Protein AF-X6EIA0-F1 (afdb_monomer)

pLDDT: mean 89.06, std 11.68, range [58.88, 98.06]

Mean predicted aligned error: 7.44 Å

Foldseek 3Di:
DVVVVCVVPPDPPLADDPVVLCVPQNPDPVSVVVRNVVSVVVVVVVVVVVVVPDPPDPPPDD

Sequence (62 aa):
MIRETIEDHCPPGVLISEEAVSCIYGPTLYGEAEAISAAIVATVQRLQLRSTVKPPAPSIKA

Solvent-accessible surface area (backbone atoms only — not comparable to full-atom values): 3864 Å² total; per-residue (Å²): 107,71,68,58,53,45,64,75,74,42,68,90,77,57,64,77,55,72,68,56,36,34,73,74,49,35,88,42,75,65,15,52,51,49,51,52,50,51,34,52,52,57,47,51,54,54,50,55,66,56,66,72,70,65,76,76,73,81,83,80,81,128

Secondary structure (DSSP, 8-state):
-HHHHHHHHSPTTSS--HHHHHHHT-SSHHHHHHHHHHHHHHHHHHHHHHHT-PPPPP----

Radius of gyration: 17.76 Å; Cα contacts (8 Å, |Δi|>4): 28; chains: 1; bounding box: 44×19×50 Å

Structure (mmCIF, N/CA/C/O backbone):
data_AF-X6EIA0-F1
#
_entry.id   AF-X6EIA0-F1
#
loop_
_atom_site.group_PDB
_atom_site.id
_atom_site.type_symbol
_atom_site.label_atom_id
_atom_site.label_alt_id
_atom_site.label_comp_id
_atom_site.label_asym_id
_atom_site.label_entity_id
_atom_site.label_seq_id
_atom_site.pdbx_PDB_ins_code
_atom_site.Cartn_x
_atom_site.Cartn_y
_atom_site.Cartn_z
_atom_site.occupancy
_atom_site.B_iso_or_equiv
_atom_site.auth_seq_id
_atom_site.auth_comp_id
_atom_site.auth_asym_id
_atom_site.auth_atom_id
_atom_site.pdbx_PDB_model_num
ATOM 1 N N . MET A 1 1 ? 0.827 -9.635 -9.306 1.00 83.62 1 MET A N 1
ATOM 2 C CA . MET A 1 1 ? 0.656 -10.581 -8.175 1.00 83.62 1 MET A CA 1
ATOM 3 C C . MET A 1 1 ? 0.279 -9.874 -6.877 1.00 83.62 1 MET A C 1
ATOM 5 O O . MET A 1 1 ? -0.898 -9.911 -6.561 1.00 83.62 1 MET A O 1
ATOM 9 N N . ILE A 1 2 ? 1.185 -9.218 -6.129 1.00 94.12 2 ILE A N 1
ATOM 10 C CA . ILE A 1 2 ? 0.798 -8.621 -4.825 1.00 94.12 2 ILE A CA 1
ATOM 11 C C . ILE A 1 2 ? -0.142 -7.419 -4.999 1.00 94.12 2 ILE A C 1
ATOM 13 O O . ILE A 1 2 ? -1.225 -7.424 -4.424 1.00 94.12 2 ILE A O 1
ATOM 17 N N . ARG A 1 3 ? 0.238 -6.434 -5.823 1.00 94.25 3 ARG A N 1
ATOM 18 C CA . ARG A 1 3 ? -0.590 -5.258 -6.138 1.00 94.25 3 ARG A CA 1
ATOM 19 C C . ARG A 1 3 ? -1.994 -5.626 -6.595 1.00 94.25 3 ARG A C 1
ATOM 21 O O . ARG A 1 3 ? -2.958 -5.246 -5.955 1.00 94.25 3 ARG A O 1
ATOM 28 N N . GLU A 1 4 ? -2.071 -6.426 -7.646 1.00 95.00 4 GLU A N 1
ATOM 29 C CA . GLU A 1 4 ? -3.322 -6.924 -8.220 1.00 95.00 4 GLU A CA 1
ATOM 30 C C . GLU A 1 4 ? -4.203 -7.618 -7.167 1.00 95.00 4 GLU A C 1
ATOM 32 O O . GLU A 1 4 ? -5.379 -7.309 -7.042 1.00 95.00 4 GLU A O 1
ATOM 37 N N . THR A 1 5 ? -3.617 -8.462 -6.305 1.00 96.88 5 THR A N 1
ATOM 38 C CA . THR A 1 5 ? -4.367 -9.089 -5.201 1.00 96.88 5 THR A CA 1
ATOM 39 C C . THR A 1 5 ? -4.923 -8.046 -4.229 1.00 96.88 5 THR A C 1
ATOM 41 O O . THR A 1 5 ? -6.051 -8.185 -3.756 1.00 96.88 5 THR A O 1
ATOM 44 N N . ILE A 1 6 ? -4.141 -7.011 -3.905 1.00 95.94 6 ILE A N 1
ATOM 45 C CA . ILE A 1 6 ? -4.584 -5.912 -3.041 1.00 95.94 6 ILE A CA 1
ATOM 46 C C . ILE A 1 6 ? -5.702 -5.125 -3.727 1.00 95.94 6 ILE A C 1
ATOM 48 O O . ILE A 1 6 ? -6.690 -4.820 -3.075 1.00 95.94 6 ILE A O 1
ATOM 52 N N . GLU A 1 7 ? -5.586 -4.826 -5.013 1.00 94.50 7 GLU A N 1
ATOM 53 C CA . GLU A 1 7 ? -6.600 -4.090 -5.776 1.00 94.50 7 GLU A CA 1
ATOM 54 C C . GLU A 1 7 ? -7.918 -4.873 -5.902 1.00 94.50 7 GLU A C 1
ATOM 56 O O . GLU A 1 7 ? -8.985 -4.273 -5.785 1.00 94.50 7 GLU A O 1
ATOM 61 N N . ASP A 1 8 ? -7.858 -6.202 -6.024 1.00 96.50 8 ASP A N 1
ATOM 62 C CA . ASP A 1 8 ? -9.041 -7.071 -6.079 1.00 96.50 8 ASP A CA 1
ATOM 63 C C . ASP A 1 8 ? -9.768 -7.204 -4.731 1.00 96.50 8 ASP A C 1
ATOM 65 O O . ASP A 1 8 ? -10.993 -7.330 -4.682 1.00 96.50 8 ASP A O 1
ATOM 69 N N . HIS A 1 9 ? -9.025 -7.219 -3.620 1.00 96.00 9 HIS A N 1
ATOM 70 C CA . HIS A 1 9 ? -9.578 -7.567 -2.303 1.00 96.00 9 HIS A CA 1
ATOM 71 C C . HIS A 1 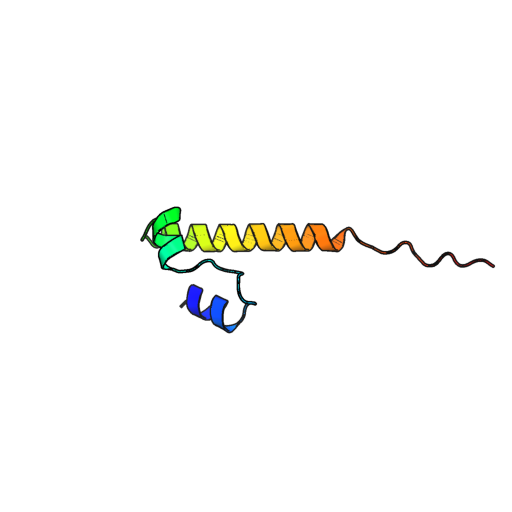9 ? -9.711 -6.380 -1.351 1.00 96.00 9 HIS A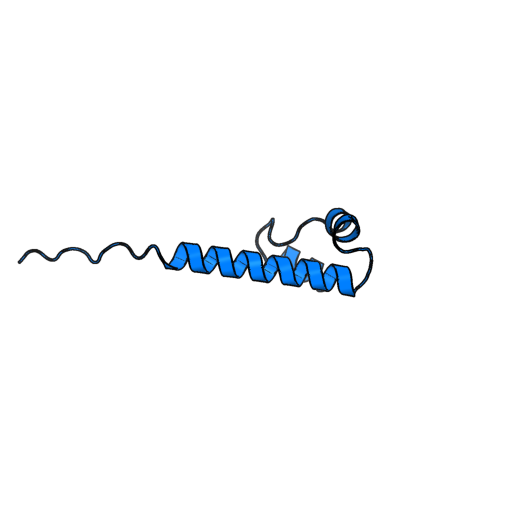 C 1
ATOM 73 O O . HIS A 1 9 ? -10.468 -6.451 -0.378 1.00 96.00 9 HIS A O 1
ATOM 79 N N . CYS A 1 10 ? -8.962 -5.303 -1.577 1.00 94.88 10 CYS A N 1
ATOM 80 C CA . CYS A 1 10 ? -8.953 -4.145 -0.699 1.00 94.88 10 CYS A CA 1
ATOM 81 C C . CYS A 1 10 ? -9.793 -3.003 -1.277 1.00 94.88 10 CYS A C 1
ATOM 83 O O . CYS A 1 10 ? -9.931 -2.865 -2.490 1.00 94.88 10 CYS A O 1
ATOM 85 N N . PRO A 1 11 ? -10.344 -2.132 -0.415 1.00 93.19 11 PRO A N 1
ATOM 86 C CA . PRO A 1 11 ? -11.056 -0.954 -0.880 1.00 93.19 11 PRO A CA 1
ATOM 87 C C . PRO A 1 11 ? -10.181 -0.061 -1.779 1.00 93.19 11 PRO A C 1
ATOM 89 O O . PRO A 1 11 ? -8.973 0.056 -1.538 1.00 93.19 11 PRO A O 1
ATOM 92 N N . PRO A 1 12 ? -10.785 0.651 -2.748 1.00 91.50 12 PRO A N 1
ATOM 93 C CA . PRO A 1 12 ? -10.079 1.643 -3.547 1.00 91.50 12 PRO A CA 1
ATOM 94 C C . PRO A 1 12 ? -9.336 2.664 -2.677 1.00 91.50 12 PRO A C 1
ATOM 96 O O . PRO A 1 12 ? -9.848 3.126 -1.654 1.00 91.50 12 PRO A O 1
ATOM 99 N N . GLY A 1 13 ? -8.126 3.033 -3.101 1.00 89.31 13 GLY A N 1
ATOM 100 C CA . GLY A 1 13 ? -7.281 4.002 -2.399 1.00 89.31 13 GLY A CA 1
ATOM 101 C C . GLY A 1 13 ? -6.421 3.424 -1.270 1.00 89.31 13 GLY A C 1
ATOM 102 O O . GLY A 1 13 ? -5.781 4.194 -0.557 1.00 89.31 13 GLY A O 1
ATOM 103 N N . VAL A 1 14 ? -6.378 2.095 -1.094 1.00 95.19 14 VAL A N 1
ATOM 104 C CA . VAL A 1 14 ? -5.361 1.452 -0.240 1.00 95.19 14 VAL A CA 1
ATOM 105 C C . VAL A 1 14 ? -3.96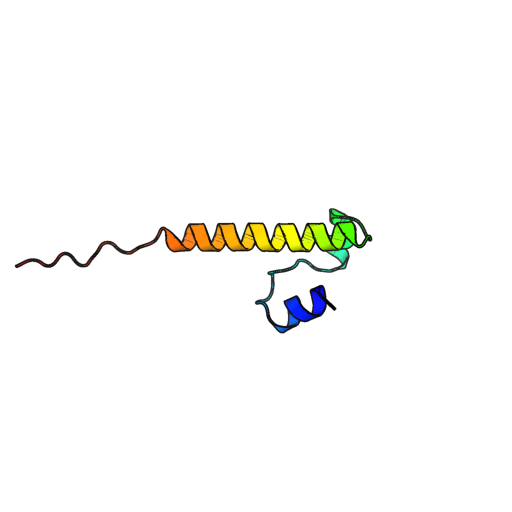6 1.619 -0.835 1.00 95.19 14 VAL A C 1
ATOM 107 O O . VAL A 1 14 ? -3.056 2.026 -0.118 1.00 95.19 14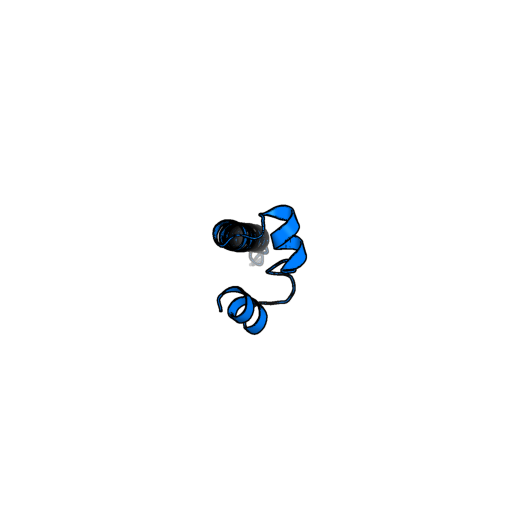 VAL A O 1
ATOM 110 N N . LEU A 1 15 ? -3.808 1.362 -2.135 1.00 95.25 15 LEU A N 1
ATOM 111 C CA . LEU A 1 15 ? -2.585 1.663 -2.875 1.00 95.25 15 LEU A CA 1
ATOM 112 C C . LEU A 1 15 ? -2.787 2.890 -3.764 1.00 95.25 15 LEU A C 1
ATOM 114 O O . LEU A 1 15 ? -3.883 3.152 -4.261 1.00 95.25 15 LEU A O 1
ATOM 118 N N . ILE A 1 16 ? -1.700 3.627 -3.970 1.00 93.62 16 ILE A N 1
ATOM 119 C CA . ILE A 1 16 ? -1.589 4.623 -5.040 1.00 93.62 16 ILE A CA 1
ATOM 120 C C . ILE A 1 16 ? -1.285 3.919 -6.374 1.00 93.62 16 ILE A C 1
ATOM 122 O O . ILE A 1 16 ? -0.882 2.751 -6.367 1.00 93.62 16 ILE A O 1
ATOM 126 N N . SER A 1 17 ? -1.475 4.609 -7.505 1.00 94.38 17 SER A N 1
ATOM 127 C CA . SER A 1 17 ? -1.249 4.020 -8.836 1.00 94.38 17 SER A CA 1
ATOM 128 C C . SER A 1 17 ? 0.193 3.540 -9.028 1.00 94.38 17 SER A C 1
ATOM 130 O O . SER A 1 17 ? 1.113 4.019 -8.360 1.00 94.38 17 SER A O 1
ATOM 132 N N . GLU A 1 18 ? 0.396 2.598 -9.946 1.00 93.56 18 GLU A N 1
ATOM 133 C CA . GLU A 1 18 ? 1.722 2.047 -10.245 1.00 93.56 18 GLU A CA 1
ATOM 134 C C . GLU A 1 18 ? 2.692 3.128 -10.754 1.00 93.56 1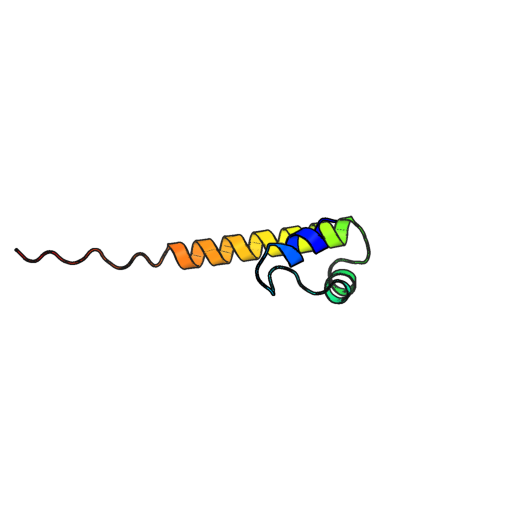8 GLU A C 1
ATOM 136 O O . GLU A 1 18 ? 3.866 3.153 -10.372 1.00 93.56 18 GLU A O 1
ATOM 141 N N . GLU A 1 19 ? 2.195 4.091 -11.536 1.00 95.69 19 GLU A N 1
ATOM 142 C CA . GLU A 1 19 ? 2.987 5.235 -11.995 1.00 95.69 19 GLU A CA 1
ATOM 143 C C . GLU A 1 19 ? 3.409 6.115 -10.817 1.00 95.69 19 GLU A C 1
ATOM 145 O O . GLU A 1 19 ? 4.565 6.529 -10.731 1.00 95.69 19 GLU A O 1
ATOM 150 N N . ALA A 1 20 ? 2.496 6.365 -9.874 1.00 96.19 20 ALA A N 1
ATOM 151 C CA . ALA A 1 20 ? 2.800 7.148 -8.684 1.00 96.19 20 ALA A CA 1
ATOM 152 C C . ALA A 1 20 ? 3.830 6.434 -7.799 1.00 96.19 20 ALA A C 1
ATOM 154 O O . ALA A 1 20 ? 4.752 7.079 -7.299 1.00 96.19 20 ALA A O 1
ATOM 155 N N . VAL A 1 21 ? 3.727 5.108 -7.651 1.00 95.69 21 VAL A N 1
ATOM 156 C CA . VAL A 1 21 ? 4.747 4.326 -6.944 1.00 95.69 21 VAL A CA 1
ATOM 157 C C . VAL A 1 21 ? 6.099 4.436 -7.632 1.00 95.69 21 VAL A C 1
ATOM 159 O O . VAL A 1 21 ? 7.084 4.757 -6.971 1.00 95.69 21 VAL A O 1
ATOM 162 N N . SER A 1 22 ? 6.146 4.255 -8.951 1.00 95.44 22 SER A N 1
ATOM 163 C CA . SER A 1 22 ? 7.389 4.358 -9.719 1.00 95.44 22 SER A CA 1
ATOM 164 C C . SER A 1 22 ? 8.042 5.737 -9.587 1.00 95.44 22 SER A C 1
ATOM 166 O O . SER A 1 22 ? 9.266 5.825 -9.505 1.00 95.44 22 SER A O 1
ATOM 168 N N . CYS A 1 23 ? 7.247 6.810 -9.519 1.00 97.31 23 CYS A N 1
ATOM 169 C CA . CYS A 1 23 ? 7.750 8.169 -9.317 1.00 97.31 23 CYS A CA 1
ATOM 170 C C . CYS A 1 23 ? 8.230 8.450 -7.884 1.00 97.31 23 CYS A C 1
ATOM 172 O O . CYS A 1 23 ? 9.185 9.204 -7.715 1.00 97.31 23 CYS A O 1
ATOM 174 N N . ILE A 1 24 ? 7.568 7.898 -6.862 1.00 97.81 24 ILE A N 1
ATOM 175 C CA . ILE A 1 24 ? 7.836 8.225 -5.449 1.00 97.81 24 ILE A CA 1
ATOM 176 C C . ILE A 1 24 ? 8.886 7.290 -4.839 1.00 97.81 24 ILE A C 1
ATOM 178 O O . ILE A 1 24 ? 9.805 7.753 -4.170 1.00 97.81 24 ILE A O 1
ATOM 182 N N . TYR A 1 25 ? 8.752 5.986 -5.074 1.00 96.69 25 TYR A N 1
ATOM 183 C CA . TYR A 1 25 ? 9.562 4.930 -4.454 1.00 96.69 25 TYR A CA 1
ATOM 184 C C . TYR A 1 25 ? 10.543 4.271 -5.438 1.00 96.69 25 TYR A C 1
ATOM 186 O O . TYR A 1 25 ? 11.393 3.471 -5.049 1.00 96.69 25 TYR A O 1
ATOM 194 N N . GLY A 1 26 ? 10.455 4.631 -6.719 1.00 96.19 26 GLY A N 1
ATOM 195 C CA . GLY A 1 26 ? 11.308 4.118 -7.784 1.00 96.19 26 GLY A CA 1
A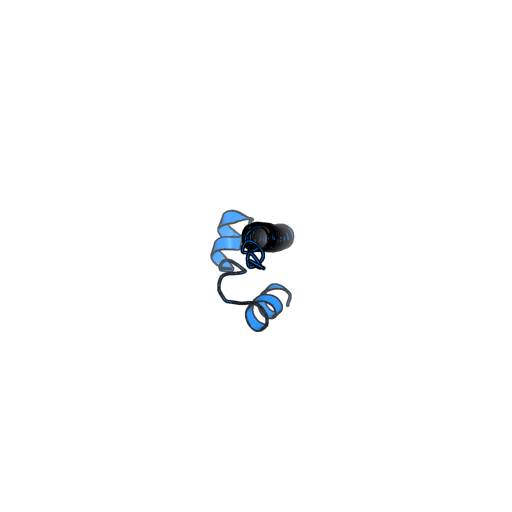TOM 196 C C . GLY A 1 26 ? 10.752 2.847 -8.442 1.00 96.19 26 GLY A C 1
ATOM 197 O O . GLY A 1 26 ? 10.044 2.068 -7.802 1.00 96.19 26 GLY A O 1
ATOM 198 N N . PRO A 1 27 ? 11.104 2.588 -9.716 1.00 95.56 27 PRO A N 1
ATOM 199 C CA . PRO A 1 27 ? 10.602 1.451 -10.490 1.00 95.56 27 PRO A CA 1
ATOM 200 C C . PRO A 1 27 ? 11.368 0.163 -10.146 1.00 95.56 27 PRO A C 1
ATOM 202 O O . PRO A 1 27 ? 11.974 -0.482 -11.001 1.00 95.56 27 PRO A O 1
ATOM 205 N N . THR A 1 28 ? 11.420 -0.184 -8.861 1.00 96.50 28 THR A N 1
ATOM 206 C CA . THR A 1 28 ? 12.131 -1.363 -8.357 1.00 96.50 28 THR A CA 1
ATOM 207 C C . THR A 1 28 ? 11.213 -2.204 -7.481 1.00 96.50 28 THR A C 1
ATOM 209 O O . THR A 1 28 ? 10.259 -1.697 -6.897 1.00 96.50 28 THR A O 1
ATOM 212 N N . LEU A 1 29 ? 11.537 -3.491 -7.325 1.00 95.12 29 LEU A N 1
ATOM 213 C CA . LEU A 1 29 ? 10.809 -4.367 -6.399 1.00 95.12 29 LEU A CA 1
ATOM 214 C C . LEU A 1 29 ? 10.838 -3.837 -4.959 1.00 95.12 29 LEU A C 1
ATOM 216 O O . LEU A 1 29 ? 9.864 -3.991 -4.230 1.00 95.12 29 LEU A O 1
ATOM 220 N N . TYR A 1 30 ? 11.945 -3.203 -4.562 1.00 97.06 30 TYR A N 1
ATOM 221 C CA . TYR A 1 30 ? 12.062 -2.575 -3.250 1.00 97.06 30 TYR A CA 1
ATOM 222 C C . TYR A 1 30 ? 11.131 -1.362 -3.130 1.00 97.06 30 TYR A C 1
ATOM 224 O O . TYR A 1 30 ? 10.455 -1.223 -2.118 1.00 97.06 30 TYR A O 1
ATOM 232 N N . GLY A 1 31 ? 11.031 -0.543 -4.181 1.00 96.81 31 GLY A N 1
ATOM 233 C CA . GLY A 1 31 ? 10.124 0.605 -4.226 1.00 96.81 31 GLY A CA 1
ATOM 234 C C . GLY A 1 31 ? 8.649 0.207 -4.122 1.00 96.81 31 GLY A C 1
ATOM 235 O O . GLY A 1 31 ? 7.905 0.779 -3.329 1.00 96.81 31 GLY A O 1
ATOM 236 N N . GLU A 1 32 ? 8.233 -0.838 -4.842 1.00 96.50 32 GLU A N 1
ATOM 237 C CA . GLU A 1 32 ? 6.877 -1.391 -4.715 1.00 96.50 32 GLU A CA 1
ATOM 238 C C . GLU A 1 32 ? 6.626 -1.946 -3.301 1.00 96.50 32 GLU A C 1
ATOM 240 O O . GLU A 1 32 ? 5.584 -1.684 -2.698 1.00 96.50 32 GLU A O 1
ATOM 245 N N . ALA A 1 33 ? 7.599 -2.660 -2.723 1.00 97.25 33 ALA A N 1
ATOM 246 C CA . ALA A 1 33 ? 7.496 -3.160 -1.353 1.00 97.25 33 ALA A CA 1
ATOM 247 C C . ALA A 1 33 ? 7.411 -2.025 -0.313 1.00 97.25 33 ALA A C 1
ATOM 249 O O . ALA A 1 33 ? 6.667 -2.135 0.667 1.00 97.25 33 ALA A O 1
ATOM 250 N N . GLU A 1 34 ? 8.134 -0.926 -0.524 1.00 97.88 34 GLU A N 1
ATOM 251 C CA . GLU A 1 34 ? 8.083 0.262 0.327 1.00 97.88 34 GLU A CA 1
ATOM 252 C C . GLU A 1 34 ? 6.717 0.954 0.238 1.00 97.88 34 GLU A C 1
ATOM 254 O O . GLU A 1 34 ? 6.120 1.263 1.272 1.00 97.88 34 GLU A O 1
ATOM 259 N N . ALA A 1 35 ? 6.161 1.098 -0.969 1.00 97.00 35 ALA A N 1
ATOM 260 C CA . ALA A 1 35 ? 4.822 1.648 -1.177 1.00 97.00 35 ALA A CA 1
ATOM 261 C C . ALA A 1 35 ? 3.735 0.818 -0.474 1.00 97.00 35 ALA A C 1
ATOM 263 O O . ALA A 1 35 ? 2.870 1.366 0.215 1.00 97.00 35 ALA A O 1
ATOM 264 N N . ILE A 1 36 ? 3.805 -0.513 -0.589 1.00 97.12 36 ILE A N 1
ATOM 265 C CA . ILE A 1 36 ? 2.888 -1.430 0.103 1.00 97.12 36 ILE A CA 1
ATOM 266 C C . ILE A 1 36 ? 3.045 -1.300 1.625 1.00 97.12 36 ILE A C 1
ATOM 268 O O . ILE A 1 36 ? 2.052 -1.231 2.353 1.00 97.12 36 ILE A O 1
ATOM 272 N N . SER A 1 37 ? 4.280 -1.209 2.119 1.00 98.06 37 SER A N 1
ATOM 273 C CA . SER A 1 37 ? 4.555 -1.035 3.549 1.00 98.06 37 SER A CA 1
ATOM 274 C C . SER A 1 37 ? 3.965 0.277 4.079 1.00 98.06 37 SER A C 1
ATOM 276 O O . SER A 1 37 ? 3.300 0.286 5.119 1.00 98.06 37 SER A O 1
ATOM 278 N N . ALA A 1 38 ? 4.130 1.377 3.340 1.00 97.38 38 ALA A N 1
ATOM 279 C CA . ALA A 1 38 ? 3.559 2.677 3.682 1.00 97.38 38 ALA A CA 1
ATOM 280 C C . ALA A 1 38 ? 2.019 2.639 3.721 1.00 97.38 38 ALA A C 1
ATOM 282 O O . ALA A 1 38 ? 1.409 3.152 4.665 1.00 97.38 38 ALA A O 1
ATOM 283 N N . ALA A 1 39 ? 1.385 1.976 2.750 1.00 96.62 39 ALA A N 1
ATOM 284 C CA . ALA A 1 39 ? -0.066 1.800 2.699 1.00 96.62 39 ALA A CA 1
ATOM 285 C C . ALA A 1 39 ? -0.625 1.024 3.906 1.00 96.62 39 ALA A C 1
ATOM 287 O O . ALA A 1 39 ? -1.663 1.399 4.472 1.00 96.62 39 ALA A O 1
ATOM 288 N N . ILE A 1 40 ? 0.074 -0.031 4.339 1.00 96.50 40 ILE A N 1
ATOM 289 C CA . ILE A 1 40 ? -0.288 -0.811 5.530 1.00 96.50 40 ILE A CA 1
ATOM 290 C C . ILE A 1 40 ? -0.202 0.065 6.780 1.00 96.50 40 ILE A C 1
ATOM 292 O O . ILE A 1 40 ? -1.173 0.141 7.536 1.00 96.50 40 ILE A O 1
ATOM 296 N N . VAL A 1 41 ? 0.917 0.770 6.982 1.00 97.69 41 VAL A N 1
ATOM 297 C CA . VAL A 1 41 ? 1.114 1.648 8.149 1.00 97.69 41 VAL A CA 1
ATOM 298 C C . VAL A 1 41 ? 0.037 2.729 8.207 1.00 97.69 41 VAL A C 1
ATOM 300 O O . VAL A 1 41 ? -0.615 2.889 9.241 1.00 97.69 41 VAL A O 1
ATOM 303 N N . ALA A 1 42 ? -0.220 3.416 7.091 1.00 95.62 42 ALA A N 1
ATOM 304 C CA . ALA A 1 42 ? -1.265 4.434 7.004 1.00 95.62 42 ALA A CA 1
ATOM 305 C C . ALA A 1 42 ? -2.654 3.860 7.335 1.00 95.62 42 ALA A C 1
ATOM 307 O O . ALA A 1 42 ? -3.484 4.511 7.977 1.00 95.62 42 ALA A O 1
ATOM 308 N N . THR A 1 43 ? -2.914 2.616 6.930 1.00 93.88 43 THR A N 1
ATOM 309 C CA . THR A 1 43 ? -4.180 1.941 7.218 1.00 93.88 43 THR A CA 1
ATOM 310 C C . THR A 1 43 ? -4.320 1.554 8.681 1.00 93.88 43 THR A C 1
ATOM 312 O O . THR A 1 43 ? -5.365 1.827 9.274 1.00 93.88 43 THR A O 1
ATOM 315 N N . VAL A 1 44 ? -3.272 1.010 9.296 1.00 94.88 44 VAL A N 1
ATOM 316 C CA . VAL A 1 44 ? -3.255 0.707 10.732 1.00 94.88 44 VAL A CA 1
ATOM 317 C C . VAL A 1 44 ? -3.460 1.976 11.557 1.00 94.88 44 VAL A C 1
ATOM 319 O O . VAL A 1 44 ? -4.316 1.990 12.441 1.00 94.88 44 VAL A O 1
ATOM 322 N N . GLN A 1 45 ? -2.760 3.065 11.229 1.00 94.31 45 GLN A N 1
ATOM 323 C CA . GLN A 1 45 ? -2.929 4.353 11.907 1.00 94.31 45 GLN A CA 1
ATOM 324 C C . GLN A 1 45 ? -4.379 4.847 11.828 1.00 94.31 45 GLN A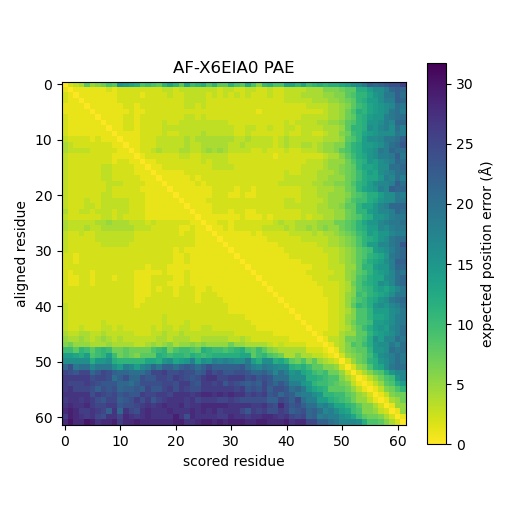 C 1
ATOM 326 O O . GLN A 1 45 ? -4.967 5.237 12.837 1.00 94.31 45 GLN A O 1
ATOM 331 N N . ARG A 1 46 ? -5.008 4.757 10.651 1.00 89.06 46 ARG A N 1
ATOM 332 C CA . ARG A 1 46 ? -6.421 5.121 10.465 1.00 89.06 46 ARG A CA 1
ATOM 333 C C . ARG A 1 46 ? -7.363 4.273 11.321 1.00 89.06 46 ARG A C 1
ATOM 335 O O . ARG A 1 46 ? -8.337 4.798 11.858 1.00 89.06 46 ARG A O 1
ATOM 342 N N . LEU A 1 47 ? -7.098 2.973 11.444 1.00 89.06 47 LEU A N 1
ATOM 343 C CA . LEU A 1 47 ? -7.897 2.070 12.276 1.00 89.06 47 LEU A CA 1
ATOM 344 C C . LEU A 1 47 ? -7.734 2.380 13.768 1.00 89.06 47 LEU A C 1
ATOM 346 O O . LEU A 1 47 ? -8.731 2.430 14.487 1.00 89.06 47 LEU A O 1
ATOM 350 N N . GLN A 1 48 ? -6.511 2.662 14.220 1.00 89.69 48 GLN A N 1
ATOM 351 C CA . GLN A 1 48 ? -6.248 3.068 15.602 1.00 89.69 48 GLN A CA 1
ATOM 352 C C . GLN A 1 48 ? -6.974 4.372 15.956 1.00 89.69 48 GLN A C 1
ATOM 354 O O . GLN A 1 48 ? -7.614 4.441 17.002 1.00 89.69 48 GLN A O 1
ATOM 359 N N . LEU A 1 49 ? -6.969 5.362 15.057 1.00 82.00 49 LEU A N 1
ATOM 360 C CA . LEU A 1 49 ? -7.708 6.619 15.236 1.00 82.00 49 LEU A CA 1
ATOM 361 C C . LEU A 1 49 ? -9.227 6.417 15.330 1.00 82.00 49 LEU A C 1
ATOM 363 O O . LEU A 1 49 ? -9.899 7.138 16.059 1.00 82.00 49 LEU A O 1
ATOM 367 N N . ARG A 1 50 ? -9.788 5.440 14.608 1.00 77.25 50 ARG A N 1
ATOM 368 C CA . ARG A 1 50 ? -11.226 5.122 14.680 1.00 77.25 50 ARG A CA 1
ATOM 369 C C . ARG A 1 50 ? -11.591 4.360 15.954 1.00 77.25 50 ARG A C 1
ATOM 371 O O . ARG A 1 50 ? -12.677 4.560 16.489 1.00 77.25 50 ARG A O 1
ATOM 378 N N . SER A 1 51 ? -10.694 3.511 16.454 1.00 67.12 51 SER A N 1
ATOM 379 C CA . SER A 1 51 ? -10.940 2.685 17.642 1.00 67.12 51 SER A CA 1
ATOM 380 C C . SER A 1 51 ? -11.009 3.482 18.949 1.00 67.12 51 SER A C 1
ATOM 382 O O . SER A 1 51 ? -11.566 2.979 19.924 1.00 67.12 51 SER A O 1
ATOM 384 N N . THR A 1 52 ? -10.454 4.695 19.009 1.00 60.19 52 THR A N 1
ATOM 385 C CA . THR A 1 52 ? -10.502 5.529 20.223 1.00 60.19 52 THR A CA 1
ATOM 386 C C . THR A 1 52 ? -11.852 6.216 20.431 1.00 60.19 52 THR A C 1
ATOM 388 O O . THR A 1 52 ? -12.118 6.720 21.521 1.00 60.19 52 THR A O 1
ATOM 391 N N . VAL A 1 53 ? -12.753 6.176 19.444 1.00 61.06 53 VAL A N 1
ATOM 392 C CA . VAL A 1 53 ? -14.124 6.686 19.573 1.00 61.06 53 VAL A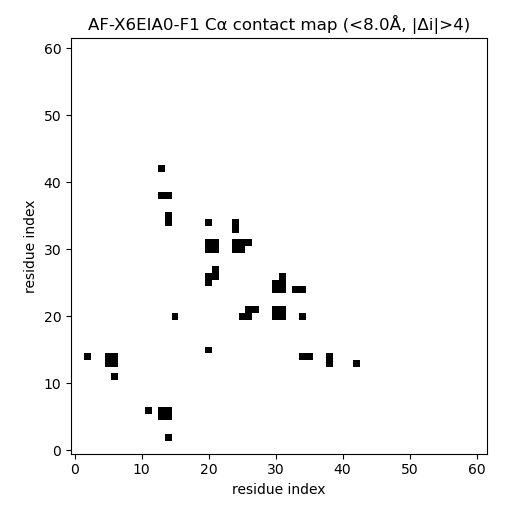 CA 1
ATOM 393 C C . VAL A 1 53 ? -15.026 5.586 20.138 1.00 61.06 53 VAL A C 1
ATOM 395 O O . VAL A 1 53 ? -15.917 5.072 19.465 1.00 61.06 53 VAL A O 1
ATOM 398 N N . LYS A 1 54 ? -14.798 5.183 21.393 1.00 60.03 54 LYS A N 1
ATOM 399 C CA . LYS A 1 54 ? -15.813 4.426 22.137 1.00 60.03 54 LYS A CA 1
ATOM 400 C C . LYS A 1 54 ? -16.865 5.434 22.615 1.00 60.03 54 LYS A C 1
ATOM 402 O O . LYS A 1 54 ? -16.500 6.319 23.392 1.00 60.03 54 LYS A O 1
ATOM 407 N N . PRO A 1 55 ? -18.140 5.350 22.186 1.00 65.88 55 PRO A N 1
ATOM 408 C CA . PRO A 1 55 ? -19.169 6.197 22.769 1.00 65.88 55 PRO A CA 1
ATOM 409 C C . PRO A 1 55 ? -19.207 5.944 24.284 1.00 65.88 55 PRO A C 1
ATOM 411 O O . PRO A 1 55 ? -19.054 4.787 24.702 1.00 65.88 55 PRO A O 1
ATOM 414 N N . PRO A 1 56 ? -19.355 6.991 25.119 1.00 69.12 56 PRO A N 1
ATOM 415 C CA . PRO A 1 56 ? -19.463 6.804 26.557 1.00 69.12 56 PRO A CA 1
ATOM 416 C C . PRO A 1 56 ? -20.597 5.816 26.833 1.00 69.12 56 PRO A C 1
ATOM 418 O O . PRO A 1 56 ? -21.643 5.862 26.179 1.00 69.12 56 PRO A O 1
ATOM 421 N N . ALA A 1 57 ? -20.353 4.881 27.755 1.00 73.00 57 ALA A N 1
ATOM 422 C CA . ALA A 1 57 ? -21.350 3.891 28.137 1.00 73.00 57 ALA A CA 1
ATOM 423 C C . ALA A 1 57 ? -22.671 4.612 28.466 1.00 73.00 57 ALA A C 1
ATOM 425 O O . ALA A 1 57 ? -22.618 5.670 29.106 1.00 73.00 57 ALA A O 1
ATOM 426 N N . PRO A 1 58 ? -23.835 4.085 28.039 1.00 72.06 58 PRO A N 1
ATOM 427 C CA . PRO A 1 58 ? -25.114 4.688 28.379 1.00 72.06 58 PRO A CA 1
ATOM 428 C C . PRO A 1 58 ? -25.171 4.879 29.893 1.00 7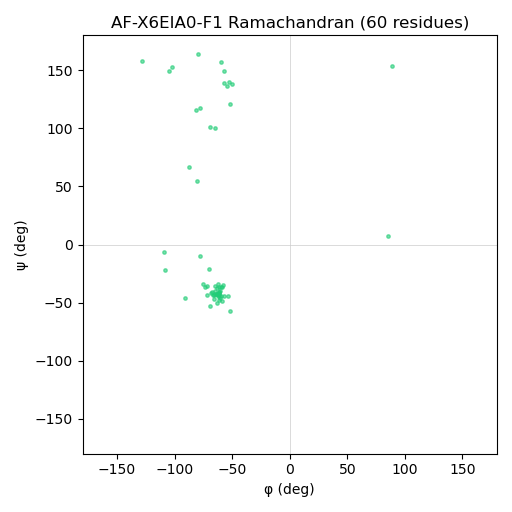2.06 58 PRO A C 1
ATOM 430 O O . PRO A 1 58 ? -24.999 3.920 30.646 1.00 72.06 58 PRO A O 1
ATOM 433 N N . SER A 1 59 ? -25.343 6.123 30.341 1.00 73.94 59 SER A N 1
ATOM 434 C CA . SER A 1 59 ? -25.522 6.416 31.759 1.00 73.94 59 SER A CA 1
ATOM 435 C C . SER A 1 59 ? -26.839 5.776 32.188 1.00 73.94 59 SER A C 1
ATOM 437 O O . SER A 1 59 ? -27.916 6.289 31.887 1.00 73.94 59 SER A O 1
ATOM 439 N N . ILE A 1 60 ? -26.754 4.613 32.832 1.00 76.31 60 ILE A N 1
ATOM 440 C CA . ILE A 1 60 ? -27.896 3.981 33.485 1.00 76.31 60 ILE A CA 1
ATOM 441 C C . ILE A 1 60 ? -28.216 4.866 34.690 1.00 76.31 60 ILE A C 1
ATOM 443 O O . ILE A 1 60 ? -27.509 4.832 35.696 1.00 76.31 60 ILE A O 1
ATOM 447 N N . LYS A 1 61 ? -29.241 5.713 34.568 1.00 66.69 61 LYS A N 1
ATOM 448 C CA . LYS A 1 61 ? -29.874 6.344 35.727 1.00 66.69 61 LYS A CA 1
ATOM 449 C C . LYS A 1 61 ? -30.850 5.329 36.321 1.00 66.69 61 LYS A C 1
ATOM 451 O O . LYS A 1 61 ? -31.778 4.917 35.627 1.00 66.69 61 LYS A O 1
ATOM 456 N N . ALA A 1 62 ? -30.569 4.905 37.551 1.00 58.88 62 ALA A N 1
ATOM 457 C CA . ALA A 1 62 ? -31.519 4.227 38.430 1.00 58.88 62 ALA A CA 1
ATOM 458 C C . ALA A 1 62 ? -32.421 5.256 39.122 1.00 58.88 62 ALA A C 1
ATOM 460 O O . ALA A 1 62 ? -31.947 6.403 39.314 1.00 58.88 62 ALA A O 1
#